Protein AF-A0A8D8E3M3-F1 (afdb_monomer)

Mean predicted aligned error: 9.61 Å

Nearest PDB structures (foldseek):
  7x6i-assembly1_A  TM=7.965E-01  e=4.715E-09  Homo sapiens
  8gvx-assembly1_B  TM=7.980E-01  e=1.381E-08  Homo sapiens
  7x6c-assembly1_C  TM=7.783E-01  e=3.835E-08  Homo sapiens

InterPro domains:
  IPR002153 Transient receptor potential channel, canonical [PTHR10117] (2-160)
  IPR005821 Ion transport domain [PF00520] (6-158)

Foldseek 3Di:
DVVVVVVVVVVVVLCVLCVDPVRVVVVVLVVVLVVVLVVLVVVLLVLLLVLLVVLLVLCQVLLVVLVCVQQVDPVSHGPCPPNVLSVVLSQCSNDSVSVSVQLVVVLVVNDDLVSLPGPPDDPVSSVVSVVSSVVSNVVSVVSVVVSVVSVVVSVVVVVVVVVVVVVVVVD

Secondary structure (DSSP, 8-state):
-HHHHHHHHHHGGGGGGGTSTTTHHHHHHHHHHHHHHHHHHHHHHHHHHHHHHHHHHHHHHHHHHHHHHHT-STT----HHHHHHHHHHGGGGSSHHHHHHHHHHHTTT-S-GGGG--TT--HHHHHHHHHHHHHHHHHHHHHHHHHHHHHHHHHHHHHHHHHHHHHTS--

Structure (mmCIF, N/CA/C/O backbone):
data_AF-A0A8D8E3M3-F1
#
_entry.id   AF-A0A8D8E3M3-F1
#
loop_
_atom_site.group_PDB
_atom_site.id
_atom_site.type_symbol
_atom_site.label_atom_id
_atom_site.label_alt_id
_atom_site.label_comp_id
_atom_site.label_asym_id
_atom_site.label_entity_id
_atom_site.label_seq_id
_atom_site.pdbx_PDB_ins_code
_atom_site.Cartn_x
_atom_site.Cartn_y
_atom_site.Cartn_z
_atom_site.occupancy
_atom_site.B_iso_or_equiv
_atom_site.auth_seq_id
_atom_site.auth_comp_id
_atom_site.auth_asym_id
_atom_site.auth_atom_id
_atom_site.pdbx_PDB_model_num
ATOM 1 N N . ALA A 1 1 ? -11.353 -22.343 1.321 1.00 75.56 1 ALA A N 1
ATOM 2 C CA . ALA A 1 1 ? -12.685 -22.406 1.965 1.00 75.56 1 ALA A CA 1
ATOM 3 C C . ALA A 1 1 ? -12.643 -23.133 3.313 1.00 75.56 1 ALA A C 1
ATOM 5 O O . ALA A 1 1 ? -12.927 -22.501 4.318 1.00 75.56 1 ALA A O 1
ATOM 6 N N . PHE A 1 2 ? -12.216 -24.403 3.367 1.00 91.19 2 PHE A N 1
ATOM 7 C CA . PHE A 1 2 ? -12.142 -25.181 4.618 1.00 91.19 2 PHE A CA 1
ATOM 8 C C . PHE A 1 2 ? -11.280 -24.523 5.717 1.00 91.19 2 PHE A C 1
ATOM 10 O O . PHE A 1 2 ? -11.745 -24.345 6.838 1.00 91.19 2 PHE A O 1
ATOM 17 N N . ALA A 1 3 ? -10.075 -24.050 5.374 1.00 93.56 3 ALA A N 1
ATOM 18 C CA . ALA A 1 3 ? -9.206 -23.329 6.311 1.00 93.56 3 ALA A CA 1
ATOM 19 C C . ALA A 1 3 ? -9.858 -22.057 6.887 1.00 93.56 3 ALA A C 1
ATOM 21 O O . ALA A 1 3 ? -9.786 -21.813 8.087 1.00 93.56 3 ALA A O 1
ATOM 22 N N . ALA A 1 4 ? -10.561 -21.285 6.051 1.00 90.25 4 ALA A N 1
ATOM 23 C CA . ALA A 1 4 ? -11.300 -20.110 6.507 1.00 90.25 4 ALA A CA 1
ATOM 24 C C . ALA A 1 4 ? -12.436 -20.498 7.469 1.00 90.25 4 ALA A C 1
ATOM 26 O O . ALA A 1 4 ? -12.613 -19.851 8.495 1.00 90.25 4 ALA A O 1
ATOM 27 N N . GLY A 1 5 ? -13.157 -21.591 7.190 1.00 90.81 5 GLY A N 1
ATOM 28 C CA . GLY A 1 5 ? -14.196 -22.123 8.077 1.00 90.81 5 GLY A CA 1
ATOM 29 C C . GLY A 1 5 ? -13.668 -22.516 9.460 1.00 90.81 5 GLY A C 1
ATOM 30 O O . GLY A 1 5 ? -14.310 -22.210 10.462 1.00 90.81 5 GLY A O 1
ATOM 31 N N . MET A 1 6 ? -12.472 -23.109 9.534 1.00 91.00 6 MET A N 1
ATOM 32 C CA . MET A 1 6 ? -11.819 -23.408 10.815 1.00 91.00 6 MET A CA 1
ATOM 33 C C . MET A 1 6 ? -11.482 -22.132 11.595 1.00 91.00 6 MET A C 1
ATOM 35 O O . MET A 1 6 ? -11.789 -22.047 12.781 1.00 91.00 6 MET A O 1
ATOM 39 N N . ILE A 1 7 ? -10.934 -21.110 10.929 1.00 91.75 7 ILE A N 1
ATOM 40 C CA . ILE A 1 7 ? -10.636 -19.811 11.555 1.00 91.75 7 ILE A CA 1
ATOM 41 C C . ILE A 1 7 ? -11.916 -19.172 12.110 1.00 91.75 7 ILE A C 1
ATOM 43 O O . ILE A 1 7 ? -11.954 -18.777 13.275 1.00 91.75 7 ILE A O 1
ATOM 47 N N . PHE A 1 8 ? -12.992 -19.128 11.319 1.00 86.62 8 PHE A N 1
ATOM 48 C CA . PHE A 1 8 ? -14.281 -18.597 11.775 1.00 86.62 8 PHE A CA 1
ATOM 49 C C . PHE A 1 8 ? -14.890 -19.415 12.920 1.00 86.62 8 PHE A C 1
ATOM 51 O O . PHE A 1 8 ? -15.518 -18.845 13.814 1.00 86.62 8 PHE A O 1
ATOM 58 N N . SER A 1 9 ? -14.677 -20.733 12.938 1.00 88.75 9 SER A N 1
ATOM 59 C CA . SER A 1 9 ? -15.112 -21.593 14.039 1.00 88.75 9 SER A CA 1
ATOM 60 C C . SER A 1 9 ? -14.380 -21.270 15.346 1.00 88.75 9 SER A C 1
ATOM 62 O O . SER A 1 9 ? -15.022 -21.197 16.391 1.00 88.75 9 SER A O 1
ATOM 64 N N . PHE A 1 10 ? -13.068 -21.015 15.309 1.00 86.94 10 PHE A N 1
ATOM 65 C CA . PHE A 1 10 ? -12.312 -20.599 16.498 1.00 86.94 10 PHE A CA 1
ATOM 66 C C . PHE A 1 10 ? -12.637 -19.163 16.933 1.00 86.94 10 PHE A C 1
ATOM 68 O O . PHE A 1 10 ? -12.729 -18.905 18.131 1.00 86.94 10 PHE A O 1
ATOM 75 N N . LEU A 1 11 ? -12.906 -18.240 16.000 1.00 83.38 11 LEU A N 1
ATOM 76 C CA . LEU A 1 11 ? -13.358 -16.879 16.331 1.00 83.38 11 LEU A CA 1
ATOM 77 C C . LEU A 1 11 ? -14.680 -16.878 17.113 1.00 83.38 11 LEU A C 1
ATOM 79 O O . LEU A 1 11 ? -14.875 -16.023 17.975 1.00 83.38 11 LEU A O 1
ATOM 83 N N . LYS A 1 12 ? -15.561 -17.868 16.898 1.00 80.75 12 LYS A N 1
ATOM 84 C CA . LYS A 1 12 ? -16.784 -18.013 17.703 1.00 80.75 12 LYS A CA 1
ATOM 85 C C . LYS A 1 12 ? -16.517 -18.283 19.186 1.00 80.75 12 LYS A C 1
ATOM 87 O O . LYS A 1 12 ? -17.363 -17.932 20.006 1.00 80.75 12 LYS A O 1
ATOM 92 N N . LEU A 1 13 ? -15.360 -18.838 19.554 1.00 78.94 13 LEU A N 1
ATOM 93 C CA . LEU A 1 13 ? -14.992 -19.040 20.962 1.00 78.94 13 LEU A CA 1
ATOM 94 C C . LEU A 1 13 ? -14.789 -17.713 21.702 1.00 78.94 13 LEU A C 1
ATOM 96 O O . LEU A 1 13 ? -15.020 -17.655 22.905 1.00 78.94 13 LEU A O 1
ATOM 100 N N . VAL A 1 14 ? -14.464 -16.620 21.002 1.00 75.31 14 VAL A N 1
ATOM 101 C CA . VAL A 1 14 ? -14.396 -15.274 21.601 1.00 75.31 14 VAL A CA 1
ATOM 102 C C . VAL A 1 14 ? -15.761 -14.851 22.169 1.00 75.31 14 VAL A C 1
ATOM 104 O O . VAL A 1 14 ? -15.823 -14.099 23.140 1.00 75.31 14 VAL A O 1
ATOM 107 N N . HIS A 1 15 ? -16.868 -15.382 21.634 1.00 67.94 15 HIS A N 1
ATOM 108 C CA . HIS A 1 15 ? -18.206 -15.135 22.175 1.00 67.94 15 HIS A CA 1
ATOM 109 C C . HIS A 1 15 ? -18.508 -15.901 23.470 1.00 67.94 15 HIS A C 1
ATOM 111 O O . HIS A 1 15 ? -19.413 -15.496 24.193 1.00 67.94 15 HIS A O 1
ATOM 117 N N . ILE A 1 16 ? -17.744 -16.943 23.823 1.00 72.00 16 ILE A N 1
ATOM 118 C CA . ILE A 1 16 ? -17.909 -17.661 25.100 1.00 72.00 16 ILE A CA 1
ATOM 119 C C . ILE A 1 16 ? -17.486 -16.785 26.287 1.00 72.00 16 ILE A C 1
ATOM 121 O O . ILE A 1 16 ? -18.085 -16.881 27.356 1.00 72.00 16 ILE A O 1
ATOM 125 N N . PHE A 1 17 ? -16.546 -15.852 26.095 1.00 63.56 17 PHE A N 1
ATOM 126 C CA . PHE A 1 17 ? -16.185 -14.869 27.123 1.00 63.56 17 PHE A CA 1
ATOM 127 C C . PHE A 1 17 ? -17.353 -13.942 27.515 1.00 63.56 17 PHE A C 1
ATOM 129 O O . PHE A 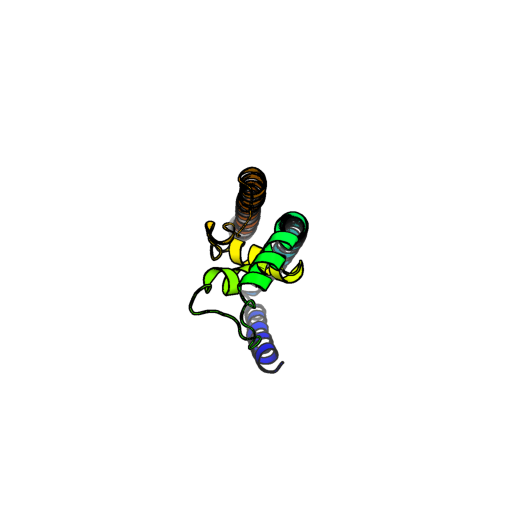1 17 ? -17.319 -13.362 28.592 1.00 63.56 17 PHE A O 1
ATOM 136 N N . SER A 1 18 ? -18.417 -13.860 26.704 1.00 61.22 18 SER A N 1
ATOM 137 C CA . SER A 1 18 ? -19.669 -13.158 27.041 1.00 61.22 18 SER A CA 1
ATOM 138 C C . SER A 1 18 ? -20.422 -13.772 28.221 1.00 61.22 18 SER A C 1
ATOM 140 O O . SER A 1 18 ? -21.126 -13.082 28.951 1.00 61.22 18 SER A O 1
ATOM 142 N N . ILE A 1 19 ? -20.304 -15.094 28.374 1.00 65.25 19 ILE A N 1
ATOM 143 C CA . ILE A 1 19 ? -21.181 -15.907 29.225 1.00 65.25 19 ILE A CA 1
ATOM 144 C C . ILE A 1 19 ? -20.744 -15.825 30.695 1.00 65.25 19 ILE A C 1
ATOM 146 O O . ILE A 1 19 ? -21.542 -16.063 31.598 1.00 65.25 19 ILE A 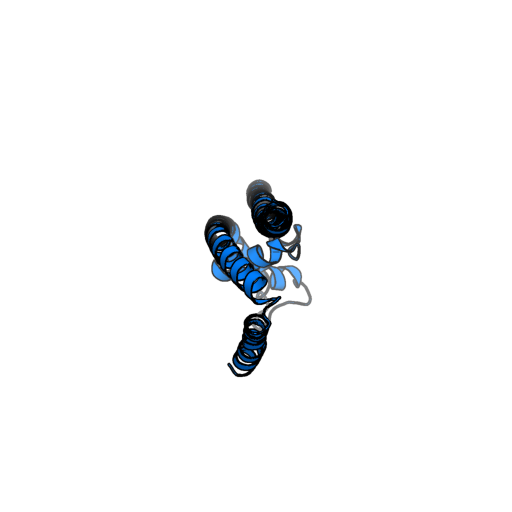O 1
ATOM 150 N N . ASN A 1 20 ? -19.484 -15.461 30.956 1.00 68.88 20 ASN A N 1
ATOM 151 C CA . ASN A 1 20 ? -19.002 -15.254 32.314 1.00 68.88 20 ASN A CA 1
ATOM 152 C C . ASN A 1 20 ? -19.456 -13.865 32.825 1.00 68.88 20 ASN A C 1
ATOM 154 O O . ASN A 1 20 ? -19.095 -12.859 32.204 1.00 68.88 20 ASN A O 1
ATOM 158 N N . PRO A 1 21 ? -20.176 -13.781 33.965 1.00 65.50 21 PRO A N 1
ATOM 159 C CA . PRO A 1 21 ? -20.662 -12.522 34.543 1.00 65.50 21 PRO A CA 1
ATOM 160 C C . PRO A 1 21 ? -19.578 -11.453 34.750 1.00 65.50 21 PRO A C 1
ATOM 162 O O . PRO A 1 21 ? -19.873 -10.263 34.690 1.00 65.50 21 PRO A O 1
ATOM 165 N N . HIS A 1 22 ? -18.319 -11.860 34.946 1.00 67.38 22 HIS A N 1
ATOM 166 C CA . HIS A 1 22 ? -17.184 -10.945 35.102 1.00 67.38 22 HIS A CA 1
ATOM 167 C C . HIS A 1 22 ? -16.567 -10.474 33.773 1.00 67.38 22 HIS A C 1
ATOM 169 O O . HIS A 1 22 ? -15.900 -9.443 33.744 1.00 67.38 22 HIS A O 1
ATOM 175 N N . LEU A 1 23 ? -16.771 -11.203 32.670 1.00 62.94 23 LEU A N 1
ATOM 176 C CA . LEU A 1 23 ? -16.146 -10.932 31.365 1.00 62.94 23 LEU A CA 1
ATOM 177 C C . LEU A 1 23 ? -17.130 -10.356 30.329 1.00 62.94 23 LEU A C 1
AT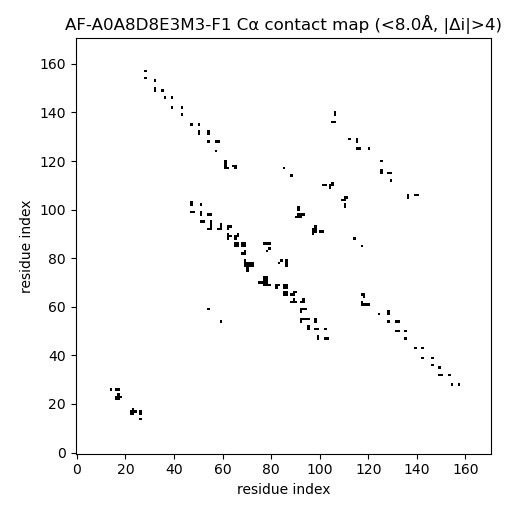OM 179 O O . LEU A 1 23 ? -16.698 -9.773 29.333 1.00 62.94 23 LEU A O 1
ATOM 183 N N . GLY A 1 24 ? -18.441 -10.433 30.585 1.00 71.00 24 GLY A N 1
ATOM 184 C CA . GLY A 1 24 ? -19.484 -9.816 29.756 1.00 71.00 24 GLY A CA 1
ATOM 185 C C . GLY A 1 24 ? -19.274 -8.312 29.495 1.00 71.00 24 GLY A C 1
ATOM 186 O O . GLY A 1 24 ? -19.274 -7.900 28.331 1.00 71.00 24 GLY A O 1
ATOM 187 N N . PRO A 1 25 ? -19.001 -7.479 30.521 1.00 71.56 25 PRO A N 1
ATOM 188 C CA . PRO A 1 25 ? -18.715 -6.052 30.328 1.00 71.56 25 PRO A CA 1
ATOM 189 C C . PRO A 1 25 ? -17.473 -5.787 29.457 1.00 71.56 25 PRO A C 1
ATOM 191 O O . PRO A 1 25 ? -17.444 -4.829 28.681 1.00 71.56 25 PRO A O 1
ATOM 194 N N . LEU A 1 26 ? -16.466 -6.664 29.535 1.00 67.38 26 LEU A N 1
ATOM 195 C CA . LEU A 1 26 ? -15.224 -6.563 28.766 1.00 67.38 26 LEU A CA 1
ATOM 196 C C . LEU A 1 26 ? -15.467 -6.808 27.267 1.00 67.38 26 LEU A C 1
ATOM 198 O O . LEU A 1 26 ? -14.918 -6.108 26.417 1.00 67.38 26 LEU A O 1
ATOM 202 N N . GLN A 1 27 ? -16.347 -7.754 26.929 1.00 74.19 27 GLN A N 1
ATOM 203 C CA . GLN A 1 27 ? -16.708 -8.041 25.540 1.00 74.19 27 GLN A CA 1
ATOM 204 C C . GLN A 1 27 ? -17.491 -6.891 24.883 1.00 74.19 27 GLN A C 1
ATOM 206 O O . GLN A 1 27 ? -17.262 -6.574 23.715 1.00 74.19 27 GLN A O 1
ATOM 211 N N . VAL A 1 28 ? -18.395 -6.238 25.624 1.00 74.69 28 VAL A N 1
ATOM 212 C CA . VAL A 1 28 ? -19.168 -5.089 25.115 1.00 74.69 28 VAL A CA 1
ATOM 213 C C . VAL A 1 28 ? -18.248 -3.912 24.781 1.00 74.69 28 VAL A C 1
ATOM 215 O O . VAL A 1 28 ? -18.445 -3.243 23.764 1.00 74.69 28 VAL A O 1
ATOM 218 N N . SER A 1 29 ? -17.215 -3.685 25.593 1.00 72.94 29 SER A N 1
ATOM 219 C CA . SER A 1 29 ? -16.161 -2.714 25.296 1.00 72.94 29 SER A CA 1
ATOM 220 C C . SER A 1 29 ? -15.389 -3.059 24.014 1.00 72.94 29 SER A C 1
ATOM 222 O O . SER A 1 29 ? -15.266 -2.212 23.126 1.00 72.94 29 SER A O 1
ATOM 224 N N . LEU A 1 30 ? -14.923 -4.309 23.890 1.00 74.56 30 LEU A N 1
ATOM 225 C CA . LEU A 1 30 ? -14.177 -4.773 22.717 1.00 74.56 30 LEU A CA 1
ATOM 226 C C . LEU A 1 30 ? -14.978 -4.567 21.424 1.00 74.56 30 LEU A C 1
ATOM 228 O O . LEU A 1 30 ? -14.431 -4.112 20.422 1.00 74.56 30 LEU A O 1
ATOM 232 N N . GLY A 1 31 ? -16.290 -4.822 21.454 1.00 77.19 31 GLY A N 1
ATOM 233 C CA . GLY A 1 31 ? -17.176 -4.566 20.316 1.00 77.19 31 GLY A CA 1
ATOM 234 C C . GLY A 1 31 ? -17.221 -3.091 19.896 1.00 77.19 31 GLY A C 1
ATOM 235 O O . GLY A 1 31 ? -17.194 -2.792 18.703 1.00 77.19 31 GLY A O 1
ATOM 236 N N . ARG A 1 32 ? -17.231 -2.158 20.858 1.00 76.88 32 ARG A N 1
ATOM 237 C CA . ARG A 1 32 ? -17.198 -0.712 20.573 1.00 76.88 32 ARG A CA 1
ATOM 238 C C . ARG A 1 32 ? -15.844 -0.278 20.008 1.00 76.88 32 ARG A C 1
ATOM 240 O O . ARG A 1 32 ? -15.820 0.449 19.021 1.00 76.88 32 ARG A O 1
ATOM 247 N N . MET A 1 33 ? -14.738 -0.798 20.546 1.00 81.31 33 MET A N 1
ATOM 248 C CA . MET A 1 33 ? -13.389 -0.541 20.020 1.00 81.31 33 MET A CA 1
ATOM 249 C C . MET A 1 33 ? -13.227 -1.013 18.570 1.00 81.31 33 MET A C 1
ATOM 251 O O . MET A 1 33 ? -12.651 -0.296 17.756 1.00 81.31 33 MET A O 1
ATOM 255 N N . ILE A 1 34 ? -13.765 -2.189 18.222 1.00 82.56 34 ILE A N 1
ATOM 256 C CA . ILE A 1 34 ? -13.711 -2.723 16.850 1.00 82.56 34 ILE A CA 1
ATOM 257 C C . ILE A 1 34 ? -14.392 -1.775 15.855 1.00 82.56 34 ILE A C 1
ATOM 259 O O . ILE A 1 34 ? -13.876 -1.571 14.757 1.00 82.56 34 ILE A O 1
ATOM 263 N N . ILE A 1 35 ? -15.518 -1.160 16.228 1.00 82.44 35 ILE A N 1
ATOM 264 C CA . ILE A 1 35 ? -16.213 -0.198 15.359 1.00 82.44 35 ILE A CA 1
ATOM 265 C C . ILE A 1 35 ? -15.324 1.016 15.076 1.00 82.44 35 ILE A C 1
ATOM 267 O O . ILE A 1 35 ? -15.267 1.482 13.938 1.00 82.44 35 ILE A O 1
ATOM 271 N N . ASP A 1 36 ? -14.608 1.517 16.080 1.00 82.81 36 ASP A N 1
ATOM 272 C CA . ASP A 1 36 ? -13.688 2.636 15.888 1.00 82.81 36 ASP A CA 1
ATOM 273 C C . ASP A 1 36 ? -12.483 2.235 15.025 1.00 82.81 36 ASP A C 1
ATOM 275 O O . ASP A 1 36 ? -12.136 2.959 14.092 1.00 82.81 36 ASP A O 1
ATOM 279 N N . ILE A 1 37 ? -11.925 1.037 15.229 1.00 86.00 37 ILE A N 1
ATOM 280 C CA . ILE A 1 37 ? -10.864 0.467 14.380 1.00 86.00 37 ILE A CA 1
ATOM 281 C C . ILE A 1 37 ? -11.295 0.394 12.911 1.00 86.00 37 ILE A C 1
ATOM 283 O O . ILE A 1 37 ? -10.533 0.792 12.030 1.00 86.00 37 ILE A O 1
ATOM 287 N N . ILE A 1 38 ? -12.515 -0.071 12.628 1.00 86.50 38 ILE A N 1
ATOM 288 C CA . ILE A 1 38 ? -13.029 -0.176 11.254 1.00 86.50 38 ILE A CA 1
ATOM 289 C C . ILE A 1 38 ? -13.095 1.205 10.581 1.00 86.50 38 ILE A C 1
ATOM 291 O O . ILE A 1 38 ? -12.742 1.327 9.406 1.00 86.50 38 ILE A O 1
ATOM 295 N N . LYS A 1 39 ? -13.484 2.262 11.311 1.00 84.56 39 LYS A N 1
ATOM 296 C CA . LYS A 1 39 ? -13.493 3.636 10.773 1.00 84.56 39 LYS A CA 1
ATOM 297 C C . LYS A 1 39 ? -12.087 4.090 10.372 1.00 84.56 39 LYS A C 1
ATOM 299 O O . LYS A 1 39 ? -11.910 4.625 9.278 1.00 84.56 39 LYS A O 1
ATOM 304 N N . PHE A 1 40 ? -11.081 3.845 11.214 1.00 85.75 40 PHE A N 1
ATOM 305 C CA . PHE A 1 40 ? -9.685 4.167 10.891 1.00 85.75 40 PHE A CA 1
ATOM 306 C C . PHE A 1 40 ? -9.144 3.314 9.739 1.00 85.75 40 PHE A C 1
ATOM 308 O O . PHE A 1 40 ? -8.439 3.830 8.872 1.00 85.75 40 PHE A O 1
ATOM 315 N N . PHE A 1 41 ? -9.523 2.036 9.677 1.00 88.00 41 PHE A N 1
ATOM 316 C CA . PHE A 1 41 ? -9.141 1.132 8.594 1.00 88.00 41 PHE A CA 1
ATOM 317 C C . PHE A 1 41 ? -9.674 1.593 7.229 1.00 88.00 41 PHE A C 1
ATOM 319 O O . PHE A 1 41 ? -8.991 1.461 6.210 1.00 88.00 41 PHE A O 1
ATOM 326 N N . PHE A 1 42 ? -10.868 2.191 7.193 1.00 89.75 42 PHE A N 1
ATOM 327 C CA . PHE A 1 42 ? -11.410 2.777 5.969 1.00 89.75 42 PHE A CA 1
ATOM 328 C C . PHE A 1 42 ? -10.549 3.946 5.466 1.00 89.75 42 PHE A C 1
ATOM 330 O O . PHE A 1 42 ? -10.172 3.977 4.295 1.00 89.75 42 PHE A O 1
ATOM 337 N N . ILE A 1 43 ? -10.160 4.860 6.362 1.00 90.38 43 ILE A N 1
ATOM 338 C CA . ILE A 1 43 ? -9.260 5.978 6.035 1.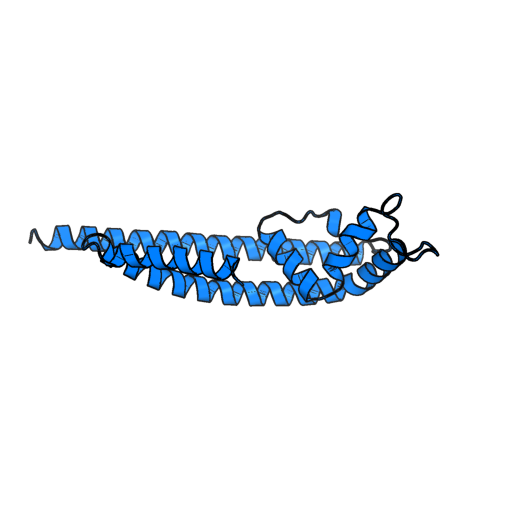00 90.38 43 ILE A CA 1
ATOM 339 C C . ILE A 1 43 ? -7.896 5.451 5.566 1.00 90.38 43 ILE A C 1
ATOM 341 O O . ILE A 1 43 ? -7.380 5.909 4.547 1.00 90.38 43 ILE A O 1
ATOM 345 N N . TYR A 1 44 ? -7.342 4.451 6.257 1.00 91.31 44 TYR A N 1
ATOM 346 C CA . TYR A 1 44 ? -6.100 3.786 5.856 1.00 91.31 44 TYR A CA 1
ATOM 347 C C . TYR A 1 44 ? -6.180 3.226 4.430 1.00 91.31 44 TYR A C 1
ATOM 349 O O . TYR A 1 44 ? -5.292 3.472 3.618 1.00 91.31 44 TYR A O 1
ATOM 357 N N . THR A 1 45 ? -7.268 2.525 4.099 1.00 91.69 45 THR A N 1
ATOM 358 C CA . THR A 1 45 ? -7.460 1.928 2.769 1.00 91.69 45 THR A CA 1
ATOM 359 C C . THR A 1 45 ? -7.557 2.997 1.678 1.00 91.69 45 THR A C 1
ATOM 361 O O . THR A 1 45 ? -6.981 2.824 0.605 1.00 91.69 45 THR A O 1
ATOM 364 N N . LEU A 1 46 ? -8.224 4.126 1.948 1.00 92.50 46 LEU A N 1
ATOM 365 C CA . LEU A 1 46 ? -8.286 5.256 1.014 1.00 92.50 46 LEU A CA 1
ATOM 366 C C . LEU A 1 46 ? -6.901 5.854 0.745 1.00 92.50 46 LEU A C 1
ATOM 368 O O . LEU A 1 46 ? -6.548 6.085 -0.412 1.00 92.50 46 LEU A O 1
ATOM 372 N N . VAL A 1 47 ? -6.105 6.066 1.797 1.00 92.94 47 VAL A N 1
ATOM 373 C CA . VAL A 1 47 ? -4.725 6.556 1.671 1.00 92.94 47 VAL A CA 1
ATOM 374 C C . VAL A 1 47 ? -3.882 5.559 0.876 1.00 92.94 47 VAL A C 1
ATOM 376 O O . VAL A 1 47 ? -3.239 5.940 -0.101 1.00 92.94 47 VAL A O 1
ATOM 379 N N . LEU A 1 48 ? -3.929 4.275 1.235 1.00 93.56 48 LEU A N 1
ATOM 380 C CA . LEU A 1 48 ? -3.192 3.213 0.550 1.00 93.56 48 LEU A CA 1
ATOM 381 C C . LEU A 1 48 ? -3.538 3.151 -0.940 1.00 93.56 48 LEU A C 1
ATOM 383 O O . LEU A 1 48 ? -2.643 3.026 -1.773 1.00 93.56 48 LEU A O 1
ATOM 387 N N . PHE A 1 49 ? -4.817 3.272 -1.293 1.00 93.50 49 PHE A N 1
ATOM 388 C CA . PHE A 1 49 ? -5.245 3.266 -2.687 1.00 93.50 49 PHE A CA 1
ATOM 389 C C . PHE A 1 49 ? -4.791 4.523 -3.438 1.00 93.50 49 PHE A C 1
ATOM 391 O O . PHE A 1 49 ? -4.295 4.412 -4.556 1.00 93.50 49 PHE A O 1
ATOM 398 N N . ALA A 1 50 ? -4.878 5.709 -2.827 1.00 94.88 50 ALA A N 1
ATOM 399 C CA . ALA A 1 50 ? -4.422 6.958 -3.440 1.00 94.88 50 ALA A CA 1
ATOM 400 C C . ALA A 1 50 ? -2.914 6.935 -3.754 1.00 94.88 50 ALA A C 1
ATOM 402 O O . ALA A 1 50 ? -2.507 7.227 -4.882 1.00 94.88 50 ALA A O 1
ATOM 403 N N . PHE A 1 51 ? -2.087 6.521 -2.788 1.00 93.81 51 PHE A N 1
ATOM 404 C CA . PHE A 1 51 ? -0.645 6.355 -2.994 1.00 93.81 51 PHE A CA 1
ATOM 405 C C . PHE A 1 51 ? -0.326 5.190 -3.939 1.00 93.81 51 PHE A C 1
ATOM 407 O O . PHE A 1 51 ? 0.583 5.310 -4.760 1.00 93.81 51 PHE A O 1
ATOM 414 N N . GLY A 1 52 ? -1.102 4.103 -3.889 1.00 94.38 52 GLY A N 1
ATOM 415 C CA . GLY A 1 52 ? -1.004 2.978 -4.819 1.00 94.38 52 GLY A CA 1
ATOM 416 C C . GLY A 1 52 ? -1.228 3.399 -6.268 1.00 94.38 52 GLY A C 1
ATOM 417 O O . GLY A 1 52 ? -0.407 3.082 -7.124 1.00 94.38 52 GLY A O 1
ATOM 418 N N . CYS A 1 53 ? -2.273 4.183 -6.539 1.00 94.44 53 CYS A N 1
ATOM 419 C CA . CYS A 1 53 ? -2.531 4.767 -7.855 1.00 94.44 53 CYS A CA 1
ATOM 420 C C . CYS A 1 53 ? -1.387 5.677 -8.307 1.00 94.44 53 CYS A C 1
ATOM 422 O O . CYS A 1 53 ? -0.914 5.542 -9.434 1.00 94.44 53 CYS A O 1
ATOM 424 N N . GLY A 1 54 ? -0.916 6.574 -7.436 1.00 94.38 54 GLY A N 1
ATOM 425 C CA . GLY A 1 54 ? 0.167 7.503 -7.758 1.00 94.38 54 GLY A CA 1
ATOM 426 C C . GLY A 1 54 ? 1.492 6.803 -8.086 1.00 94.38 54 GLY A C 1
ATOM 427 O O . GLY A 1 54 ? 2.125 7.118 -9.093 1.00 94.38 54 GLY A O 1
ATOM 428 N N . LEU A 1 55 ? 1.888 5.816 -7.277 1.00 91.94 55 LEU A N 1
ATOM 429 C CA . LEU A 1 55 ? 3.104 5.030 -7.506 1.00 91.94 55 LEU A CA 1
ATOM 430 C C . LEU A 1 55 ? 2.974 4.109 -8.719 1.00 91.94 55 LEU A C 1
ATOM 432 O O . LEU A 1 55 ? 3.910 4.035 -9.513 1.00 91.94 55 LEU A O 1
ATOM 436 N N . ASN A 1 56 ? 1.820 3.460 -8.906 1.00 92.38 56 ASN A N 1
ATOM 437 C CA . ASN A 1 56 ? 1.563 2.649 -10.092 1.00 92.38 56 ASN A CA 1
ATOM 438 C C . ASN A 1 56 ? 1.655 3.516 -11.355 1.00 92.38 56 ASN A C 1
ATOM 440 O O . ASN A 1 56 ? 2.370 3.161 -12.278 1.00 92.38 56 ASN A O 1
ATOM 444 N N . GLN A 1 57 ? 1.037 4.699 -11.383 1.00 92.38 57 GLN A N 1
ATOM 445 C CA . GLN A 1 57 ? 1.120 5.600 -12.537 1.00 92.38 57 GLN A CA 1
ATOM 446 C C . GLN A 1 57 ? 2.562 6.035 -12.854 1.00 92.38 57 GLN A C 1
ATOM 448 O O . GLN A 1 57 ? 2.926 6.160 -14.023 1.00 92.38 57 GLN A O 1
ATOM 453 N N . LEU A 1 58 ? 3.388 6.259 -11.829 1.00 91.69 58 LEU A N 1
ATOM 454 C CA . LEU A 1 58 ? 4.776 6.695 -11.993 1.00 91.69 58 LEU A CA 1
ATOM 455 C C . LEU A 1 58 ? 5.711 5.558 -12.442 1.00 91.69 58 LEU A C 1
ATOM 457 O O . LEU A 1 58 ? 6.614 5.785 -13.249 1.00 91.69 58 LEU A O 1
ATOM 461 N N . LEU A 1 59 ? 5.522 4.350 -11.901 1.00 89.62 59 LEU A N 1
ATOM 462 C CA . LEU A 1 59 ? 6.459 3.229 -12.038 1.00 89.62 59 LEU A CA 1
ATOM 463 C C . LEU A 1 59 ? 6.009 2.149 -13.025 1.00 89.62 59 LEU A C 1
ATOM 465 O O . LEU A 1 59 ? 6.853 1.372 -13.465 1.00 89.62 59 LEU A O 1
ATOM 469 N N . TRP A 1 60 ? 4.735 2.114 -13.426 1.00 90.56 60 TRP A N 1
ATOM 470 C CA . TRP A 1 60 ? 4.183 1.083 -14.314 1.00 90.56 60 TRP A CA 1
ATOM 471 C C . TRP A 1 60 ? 4.980 0.932 -15.613 1.00 90.56 60 TRP A C 1
ATOM 473 O O . TRP A 1 60 ? 5.328 -0.181 -16.004 1.00 90.56 60 TRP A O 1
ATOM 483 N N . TYR A 1 61 ? 5.359 2.048 -16.242 1.00 89.81 61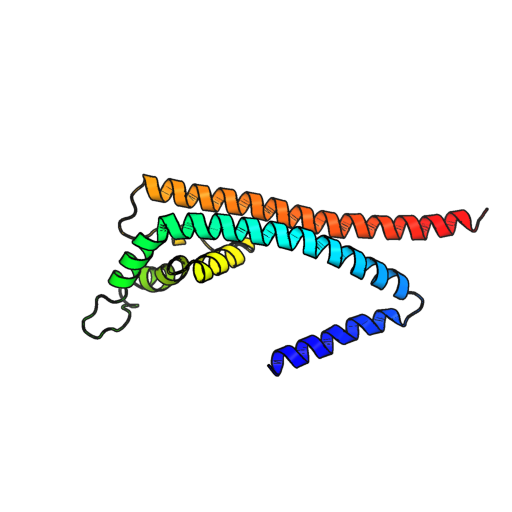 TYR A N 1
ATOM 484 C CA . TYR A 1 61 ? 6.183 2.023 -17.453 1.00 89.81 61 TYR A CA 1
ATOM 485 C C . TYR A 1 61 ? 7.536 1.331 -17.219 1.00 89.81 61 TYR A C 1
ATOM 487 O O . TYR A 1 61 ? 7.926 0.444 -17.975 1.00 89.81 61 TYR A O 1
ATOM 495 N N . TYR A 1 62 ? 8.233 1.682 -16.137 1.00 87.88 62 TYR A N 1
ATOM 496 C CA . TYR A 1 62 ? 9.524 1.080 -15.795 1.00 87.88 62 TYR A CA 1
ATOM 497 C C . TYR A 1 62 ? 9.383 -0.394 -15.397 1.00 87.88 62 TYR A C 1
ATOM 499 O O . TYR A 1 62 ? 10.245 -1.201 -15.729 1.00 87.88 62 TYR A O 1
ATOM 507 N N . ALA A 1 63 ? 8.277 -0.772 -14.755 1.00 87.75 63 ALA A N 1
ATOM 508 C CA . ALA A 1 63 ? 7.976 -2.160 -14.419 1.00 87.75 63 ALA A CA 1
ATOM 509 C C . ALA A 1 63 ? 7.819 -3.036 -15.673 1.00 87.75 63 ALA A C 1
ATOM 511 O O . ALA A 1 63 ? 8.283 -4.174 -15.699 1.00 87.75 63 ALA A O 1
ATOM 512 N N . VAL A 1 64 ? 7.224 -2.500 -16.745 1.00 88.75 64 VAL A N 1
ATOM 513 C CA . VAL A 1 64 ? 7.146 -3.192 -18.041 1.00 88.75 64 VAL A CA 1
ATOM 514 C C . VAL A 1 64 ? 8.535 -3.364 -18.663 1.00 88.75 64 VAL A C 1
ATOM 516 O O . VAL A 1 64 ? 8.828 -4.431 -19.203 1.00 88.75 64 VAL A O 1
ATOM 519 N N . LEU A 1 65 ? 9.419 -2.367 -18.549 1.00 87.50 65 LEU A N 1
ATOM 520 C CA . LEU A 1 65 ? 10.807 -2.510 -19.000 1.00 87.50 65 LEU A CA 1
ATOM 521 C C . LEU A 1 65 ? 11.549 -3.599 -18.214 1.00 87.50 65 LEU A C 1
ATOM 523 O O . LEU A 1 65 ? 12.204 -4.440 -18.826 1.00 87.50 65 LEU A O 1
ATOM 527 N N . GLU A 1 66 ? 11.414 -3.626 -16.888 1.00 86.75 66 GLU A N 1
ATOM 528 C CA . GLU A 1 66 ? 11.995 -4.673 -16.034 1.00 86.75 66 GLU A CA 1
ATOM 529 C C . GLU A 1 66 ? 11.460 -6.065 -16.384 1.00 86.75 66 GLU A C 1
ATOM 531 O O . GLU A 1 66 ? 12.220 -7.031 -16.441 1.00 86.75 66 GLU A O 1
ATOM 536 N N . LYS A 1 67 ? 10.163 -6.173 -16.695 1.00 87.25 67 LYS A N 1
ATOM 537 C CA . LYS A 1 67 ? 9.565 -7.420 -17.177 1.00 87.25 67 LYS A CA 1
ATOM 538 C C . LYS A 1 67 ? 10.217 -7.872 -18.483 1.00 87.25 67 LYS A C 1
ATOM 540 O O . LYS A 1 67 ? 10.590 -9.034 -18.599 1.00 87.25 67 LYS A O 1
ATOM 545 N N . ASN A 1 68 ? 10.394 -6.973 -19.448 1.00 87.25 68 ASN A N 1
ATOM 546 C CA . ASN A 1 68 ? 11.036 -7.316 -20.720 1.00 87.25 68 ASN A CA 1
ATOM 547 C C . ASN A 1 68 ? 12.504 -7.723 -20.529 1.00 87.25 68 ASN A C 1
ATOM 549 O O . ASN A 1 68 ? 12.986 -8.596 -21.241 1.00 87.25 68 ASN A O 1
ATOM 553 N N . LYS A 1 69 ? 13.195 -7.142 -19.539 1.00 85.06 69 LYS A N 1
ATOM 554 C CA . LYS A 1 69 ? 14.545 -7.572 -19.149 1.00 85.06 69 LYS A CA 1
ATOM 555 C C . LYS A 1 69 ? 14.563 -8.948 -18.501 1.00 85.06 69 LYS A C 1
ATOM 557 O O . LYS A 1 69 ? 15.474 -9.707 -18.773 1.00 85.06 69 LYS A O 1
ATOM 562 N N . CYS A 1 70 ? 13.566 -9.286 -17.689 1.00 87.00 70 CYS A N 1
ATOM 563 C CA . CYS A 1 70 ? 13.440 -10.621 -17.106 1.00 87.00 70 CYS A CA 1
ATOM 564 C C . CYS A 1 70 ? 13.149 -11.697 -18.173 1.00 87.00 70 CYS A C 1
ATOM 566 O O . CYS A 1 70 ? 13.700 -12.791 -18.114 1.00 87.00 70 C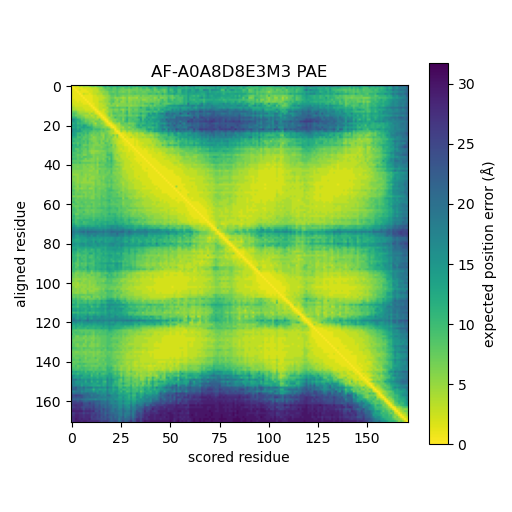YS A O 1
ATOM 568 N N . TYR A 1 71 ? 12.312 -11.383 -19.168 1.00 85.75 71 TYR A N 1
ATOM 569 C CA . TYR A 1 71 ? 11.888 -12.302 -20.236 1.00 85.75 71 TYR A CA 1
ATOM 570 C C . TYR A 1 71 ? 12.615 -12.046 -21.568 1.00 85.75 71 TYR A C 1
ATOM 572 O O . TYR A 1 71 ? 12.006 -12.101 -22.636 1.00 85.75 71 TYR A O 1
ATOM 580 N N . HIS A 1 72 ? 13.911 -11.730 -21.523 1.00 83.19 72 HIS A N 1
ATOM 581 C CA . HIS A 1 72 ? 14.689 -11.437 -22.737 1.00 83.19 72 HIS A CA 1
ATOM 582 C C . HIS A 1 72 ? 15.081 -12.696 -23.527 1.00 83.19 72 HIS A C 1
ATOM 584 O O . HIS A 1 72 ? 15.372 -12.619 -24.721 1.00 83.19 72 HIS A O 1
ATOM 590 N N . LEU A 1 73 ? 15.072 -13.858 -22.869 1.00 84.31 73 LEU A N 1
ATOM 591 C CA . LEU A 1 73 ? 15.557 -15.111 -23.430 1.00 84.31 73 LEU A CA 1
ATOM 592 C C . LEU A 1 73 ? 14.585 -15.654 -24.502 1.00 84.31 73 LEU A C 1
ATOM 594 O O . LEU A 1 73 ? 13.376 -15.706 -24.262 1.00 84.31 73 LEU A O 1
ATOM 598 N N . PRO A 1 74 ? 15.074 -16.139 -25.663 1.00 79.06 74 PRO A N 1
ATOM 599 C CA . PRO A 1 74 ? 14.222 -16.632 -26.754 1.00 79.06 74 PRO A CA 1
ATOM 600 C C . PRO A 1 74 ? 13.414 -17.891 -26.397 1.00 79.06 74 PRO A C 1
ATOM 602 O O . PRO A 1 74 ? 12.484 -18.245 -27.116 1.00 79.06 74 PRO A O 1
ATOM 605 N N . SER A 1 75 ? 13.737 -18.558 -25.285 1.00 79.56 75 SER A N 1
ATOM 606 C CA . SER A 1 75 ? 12.960 -19.668 -24.722 1.00 79.56 75 SER A CA 1
ATOM 607 C C . SER A 1 75 ? 11.695 -19.219 -23.974 1.00 79.56 75 SER A C 1
ATOM 609 O O . SER A 1 75 ? 10.888 -20.067 -23.598 1.00 79.56 75 SER A O 1
ATOM 611 N N . GLY A 1 76 ? 11.510 -17.913 -23.733 1.00 78.44 76 GLY A N 1
ATOM 612 C CA . GLY A 1 76 ? 10.374 -17.363 -22.984 1.00 78.44 76 GLY A CA 1
ATOM 613 C C . GLY A 1 76 ? 10.418 -17.634 -21.475 1.00 78.44 76 GLY A C 1
ATOM 614 O O . GLY A 1 76 ? 9.444 -17.358 -20.773 1.00 78.44 76 GLY A O 1
ATOM 615 N N . LEU A 1 77 ? 11.529 -18.177 -20.972 1.00 83.25 77 LEU A N 1
ATOM 616 C CA . LEU A 1 77 ? 11.751 -18.417 -19.549 1.00 83.25 77 LEU A CA 1
ATOM 617 C C . LEU A 1 77 ? 12.280 -17.148 -18.857 1.00 83.25 77 LEU A C 1
ATOM 619 O O . LEU A 1 77 ? 13.001 -16.369 -19.485 1.00 83.25 77 LEU A O 1
ATOM 623 N N . PRO A 1 78 ? 11.940 -16.934 -17.573 1.00 82.62 78 PRO A N 1
ATOM 624 C CA . PRO A 1 78 ? 12.504 -15.842 -16.790 1.00 82.62 78 PRO A CA 1
ATOM 625 C C . PRO A 1 78 ? 13.992 -16.092 -16.509 1.00 82.62 78 PRO A C 1
ATOM 627 O O . PRO A 1 78 ? 14.361 -17.142 -15.980 1.00 82.62 78 PRO A O 1
ATOM 630 N N . ASP A 1 79 ? 14.840 -15.118 -16.830 1.00 84.06 79 ASP A N 1
ATOM 631 C CA . ASP A 1 79 ? 16.279 -15.167 -16.561 1.00 84.06 79 ASP A CA 1
ATOM 632 C C . ASP A 1 79 ? 16.581 -14.784 -15.103 1.00 84.06 79 ASP A C 1
ATOM 634 O O . ASP A 1 79 ? 16.998 -13.666 -14.787 1.00 84.06 79 ASP A O 1
ATOM 638 N N . PHE A 1 80 ? 16.336 -15.733 -14.197 1.00 82.81 80 PHE A N 1
ATOM 639 C CA . PHE A 1 80 ? 16.685 -15.591 -12.784 1.00 82.81 80 PHE A CA 1
ATOM 640 C C . PHE A 1 80 ? 18.193 -15.693 -12.517 1.00 82.81 80 PHE A C 1
ATOM 642 O O . PHE A 1 80 ? 18.628 -15.215 -11.476 1.00 82.81 80 PHE A O 1
ATOM 649 N N . GLU A 1 81 ? 18.991 -16.280 -13.417 1.00 80.69 81 GLU A N 1
ATOM 650 C CA . GLU A 1 81 ? 20.442 -16.420 -13.214 1.00 80.69 81 GLU A CA 1
ATOM 651 C C . GLU A 1 81 ? 21.173 -15.082 -13.357 1.00 80.69 81 GLU A C 1
ATOM 653 O O . GLU A 1 81 ? 22.043 -14.772 -12.545 1.00 80.69 81 GLU A O 1
ATOM 658 N N . ASN A 1 82 ? 20.809 -14.264 -14.352 1.00 80.19 82 ASN A N 1
ATOM 659 C CA . ASN A 1 82 ? 21.482 -12.984 -14.601 1.00 80.19 82 ASN A CA 1
ATOM 660 C C . ASN A 1 82 ? 20.688 -11.771 -14.088 1.00 80.19 82 ASN A C 1
ATOM 662 O O . ASN A 1 82 ? 21.284 -10.751 -13.736 1.00 80.19 82 ASN A O 1
ATOM 666 N N . PHE A 1 83 ? 19.352 -11.858 -14.033 1.00 81.12 83 PHE A N 1
ATOM 667 C CA . PHE A 1 83 ? 18.464 -10.723 -13.744 1.00 81.12 83 PHE A CA 1
ATOM 668 C C . PHE A 1 83 ? 17.411 -11.024 -12.661 1.00 81.12 83 PHE A C 1
ATOM 670 O O . PHE A 1 83 ? 16.266 -10.568 -12.738 1.00 81.12 83 PHE A O 1
ATOM 677 N N . GLU A 1 84 ? 17.815 -11.721 -11.591 1.00 83.06 84 GLU A N 1
ATOM 678 C CA . GLU A 1 84 ? 16.961 -12.077 -10.443 1.00 83.06 84 GLU A CA 1
ATOM 679 C C . GLU A 1 84 ? 16.157 -10.882 -9.892 1.00 83.06 84 GLU A C 1
ATOM 681 O O . GLU A 1 84 ? 14.937 -10.957 -9.717 1.00 83.06 84 GLU A O 1
ATOM 686 N N . LYS A 1 85 ? 16.826 -9.741 -9.667 1.00 80.75 85 LYS A N 1
ATOM 687 C CA . LYS A 1 85 ? 16.202 -8.528 -9.111 1.00 80.75 85 LYS A CA 1
ATOM 688 C C . LYS A 1 85 ? 15.091 -7.995 -10.011 1.00 80.75 85 LYS A C 1
ATOM 690 O O . LYS A 1 85 ? 13.994 -7.718 -9.526 1.00 80.75 85 LYS A O 1
ATOM 695 N N . SER A 1 86 ? 15.348 -7.905 -11.315 1.00 81.75 86 SER A N 1
ATOM 696 C CA . SER A 1 86 ? 14.363 -7.456 -12.299 1.00 81.75 86 SER A CA 1
ATOM 697 C C . SER A 1 86 ? 13.150 -8.372 -12.306 1.00 81.75 86 SER A C 1
ATOM 699 O O . SER A 1 86 ? 12.027 -7.875 -12.234 1.00 81.75 86 SER A O 1
ATOM 701 N N . CYS A 1 87 ? 13.372 -9.694 -12.278 1.00 84.00 87 CYS A N 1
ATOM 702 C CA . CYS A 1 87 ? 12.330 -10.719 -12.217 1.00 84.00 87 CYS A CA 1
ATOM 703 C C . CYS A 1 87 ? 11.493 -10.691 -10.923 1.00 84.00 87 CYS A C 1
ATOM 705 O O . CYS A 1 87 ? 10.306 -11.020 -10.961 1.00 84.00 87 CYS A O 1
ATOM 707 N N . ALA A 1 88 ? 12.065 -10.264 -9.795 1.00 82.88 88 ALA A N 1
ATOM 708 C CA . ALA A 1 88 ? 11.356 -10.152 -8.520 1.00 82.88 88 ALA A CA 1
ATOM 709 C C . ALA A 1 88 ? 10.633 -8.802 -8.326 1.00 82.88 88 ALA A C 1
ATOM 711 O O . ALA A 1 88 ? 9.628 -8.726 -7.612 1.00 82.88 88 ALA A O 1
ATOM 712 N N . ILE A 1 89 ? 11.139 -7.715 -8.919 1.00 83.94 89 ILE A N 1
ATOM 713 C CA . ILE A 1 89 ? 10.626 -6.352 -8.696 1.00 83.94 89 ILE A CA 1
ATOM 714 C C . ILE A 1 89 ? 9.477 -6.012 -9.648 1.00 83.94 89 ILE A C 1
ATOM 716 O O . ILE A 1 89 ? 8.494 -5.421 -9.199 1.00 83.94 89 ILE A O 1
ATOM 720 N N . TRP A 1 90 ? 9.541 -6.413 -10.926 1.00 82.94 90 TRP A N 1
ATOM 721 C CA . TRP A 1 90 ? 8.568 -5.977 -11.944 1.00 82.94 90 TRP A CA 1
ATOM 722 C C . TRP A 1 90 ? 7.110 -6.250 -11.550 1.00 82.94 90 TRP A C 1
ATOM 724 O O . TRP A 1 90 ? 6.224 -5.446 -11.838 1.00 82.94 90 TRP A O 1
ATOM 734 N N . ARG A 1 91 ? 6.851 -7.365 -10.852 1.00 84.44 91 ARG A N 1
ATOM 735 C CA . ARG A 1 91 ? 5.497 -7.781 -10.477 1.00 84.44 91 ARG A CA 1
ATOM 736 C C . ARG A 1 91 ? 4.844 -6.838 -9.466 1.00 84.44 91 ARG A C 1
ATOM 738 O O . ARG A 1 91 ? 3.637 -6.631 -9.541 1.00 84.44 91 ARG A O 1
ATOM 745 N N . ARG A 1 92 ? 5.641 -6.204 -8.598 1.00 82.75 92 ARG A N 1
ATOM 746 C CA . ARG A 1 92 ? 5.170 -5.295 -7.538 1.00 82.75 92 ARG A CA 1
ATOM 747 C C . ARG A 1 92 ? 4.504 -4.032 -8.082 1.00 82.75 92 ARG A C 1
ATOM 749 O O . ARG A 1 92 ? 3.594 -3.522 -7.448 1.00 82.75 92 ARG A O 1
ATOM 756 N N . PHE A 1 93 ? 4.927 -3.560 -9.255 1.00 84.69 93 PHE A N 1
ATOM 757 C CA . PHE A 1 93 ? 4.412 -2.343 -9.900 1.00 84.69 93 PHE A CA 1
ATOM 758 C C . PHE A 1 93 ? 3.717 -2.629 -11.242 1.00 84.69 93 PHE A C 1
ATOM 760 O O . PHE A 1 93 ? 3.491 -1.721 -12.039 1.00 84.69 93 PHE A O 1
ATOM 767 N N . ALA A 1 94 ? 3.403 -3.899 -11.523 1.00 85.12 94 ALA A N 1
ATOM 768 C CA . ALA A 1 94 ? 2.786 -4.300 -12.786 1.00 85.12 94 ALA A CA 1
ATOM 769 C C . ALA A 1 94 ? 1.320 -3.864 -12.880 1.00 85.12 94 ALA A C 1
ATOM 771 O O . ALA A 1 94 ? 0.843 -3.515 -13.958 1.00 85.12 94 ALA A O 1
ATOM 772 N N . ASN A 1 95 ? 0.611 -3.913 -11.752 1.00 88.56 95 ASN A N 1
ATOM 773 C CA . ASN A 1 95 ? -0.797 -3.568 -11.642 1.00 88.56 95 ASN A CA 1
ATOM 774 C C . ASN A 1 95 ? -1.045 -2.776 -10.361 1.00 88.56 95 ASN A C 1
ATOM 776 O O . ASN A 1 95 ? -0.329 -2.923 -9.367 1.00 88.56 95 ASN A O 1
ATOM 780 N N . LEU A 1 96 ? -2.149 -2.031 -10.352 1.00 91.44 96 LEU A N 1
ATOM 781 C CA . LEU A 1 96 ? -2.590 -1.292 -9.175 1.00 91.44 96 LEU A CA 1
ATOM 782 C C . LEU A 1 96 ? -2.775 -2.206 -7.958 1.00 91.44 96 LEU A C 1
ATOM 784 O O . LEU A 1 96 ? -2.310 -1.878 -6.874 1.00 91.44 96 LEU A O 1
ATOM 788 N N . PHE A 1 97 ? -3.388 -3.377 -8.146 1.00 90.25 97 PHE A N 1
ATOM 789 C CA . PHE A 1 97 ? -3.619 -4.331 -7.060 1.00 90.25 97 PHE A CA 1
ATOM 790 C C . PHE A 1 97 ? -2.312 -4.851 -6.441 1.00 90.25 97 PHE A C 1
ATOM 792 O O . PHE A 1 97 ? -2.173 -4.867 -5.222 1.00 90.25 97 PHE A O 1
ATOM 799 N N . GLU A 1 98 ? -1.335 -5.212 -7.275 1.00 90.44 98 GLU A N 1
ATOM 800 C CA . GLU A 1 98 ? -0.011 -5.673 -6.829 1.00 90.44 98 GLU A CA 1
ATOM 801 C C . GLU A 1 98 ? 0.763 -4.539 -6.130 1.00 90.44 98 GLU A C 1
ATOM 803 O O . GLU A 1 98 ? 1.418 -4.760 -5.108 1.00 90.44 98 GLU A O 1
ATOM 808 N N . THR A 1 99 ? 0.617 -3.300 -6.619 1.00 91.56 99 THR A N 1
ATOM 809 C CA . THR A 1 99 ? 1.209 -2.104 -5.995 1.00 91.56 99 THR A CA 1
ATOM 810 C C . THR A 1 99 ? 0.593 -1.852 -4.622 1.00 91.56 99 THR A C 1
ATOM 812 O O . THR A 1 99 ? 1.312 -1.663 -3.643 1.00 91.56 99 THR A O 1
ATOM 815 N N . SER A 1 100 ? -0.735 -1.917 -4.513 1.00 92.31 100 SER A N 1
ATOM 816 C CA . SER A 1 100 ? -1.458 -1.802 -3.245 1.00 92.31 100 SER A CA 1
ATOM 817 C C . SER A 1 100 ? -1.084 -2.913 -2.260 1.00 92.31 100 SER A C 1
ATOM 819 O O . SER A 1 100 ? -0.869 -2.629 -1.084 1.00 92.31 100 SER A O 1
ATOM 821 N N . GLN A 1 101 ? -0.945 -4.161 -2.721 1.00 91.81 101 GLN A N 1
ATOM 822 C CA . GLN A 1 101 ? -0.490 -5.276 -1.885 1.00 91.81 101 GLN A CA 1
ATOM 823 C C . GLN A 1 101 ? 0.945 -5.056 -1.394 1.00 91.81 101 GLN A C 1
ATOM 825 O O . GLN A 1 101 ? 1.245 -5.283 -0.223 1.00 91.81 101 GLN A O 1
ATOM 830 N N . SER A 1 102 ? 1.829 -4.580 -2.270 1.00 90.75 102 SER A N 1
ATOM 831 C CA . SER A 1 102 ? 3.212 -4.263 -1.912 1.00 90.75 102 SER A CA 1
ATOM 832 C C . SER A 1 102 ? 3.272 -3.145 -0.868 1.00 90.75 102 SER A C 1
ATOM 834 O O . SER A 1 102 ? 3.986 -3.276 0.121 1.00 90.75 102 SER A O 1
ATOM 836 N N . LEU A 1 103 ? 2.473 -2.085 -1.025 1.00 91.88 103 LEU A N 1
ATOM 837 C CA . LEU A 1 103 ? 2.369 -1.001 -0.043 1.00 91.88 103 LEU A CA 1
ATOM 838 C C . LEU A 1 103 ? 1.789 -1.470 1.295 1.00 91.88 103 LEU A C 1
ATOM 840 O O . LEU A 1 103 ? 2.267 -1.046 2.344 1.00 91.88 103 LEU A O 1
ATOM 844 N N . PHE A 1 104 ? 0.817 -2.383 1.279 1.00 92.12 104 PHE A N 1
ATOM 845 C CA . PHE A 1 104 ? 0.294 -2.991 2.502 1.00 92.12 104 PHE A CA 1
ATOM 846 C C . PHE A 1 104 ? 1.392 -3.723 3.285 1.00 92.12 104 PHE A C 1
ATOM 848 O O . PHE A 1 104 ? 1.518 -3.536 4.492 1.00 92.12 104 PHE A O 1
ATOM 855 N N . TRP A 1 105 ? 2.222 -4.521 2.611 1.00 90.56 105 TRP A N 1
ATOM 856 C CA . TRP A 1 105 ? 3.352 -5.188 3.264 1.00 90.56 105 TRP A CA 1
ATOM 857 C C . TRP A 1 105 ? 4.455 -4.209 3.677 1.00 90.56 105 TRP A C 1
ATOM 859 O O . TRP A 1 105 ? 5.099 -4.406 4.709 1.00 90.56 105 TRP A O 1
ATOM 869 N N . ALA A 1 106 ? 4.628 -3.115 2.932 1.00 90.38 106 ALA A N 1
ATOM 870 C CA . ALA A 1 106 ? 5.527 -2.031 3.314 1.00 90.38 106 ALA A CA 1
ATOM 871 C C . ALA A 1 106 ? 5.129 -1.389 4.650 1.00 90.38 106 ALA A C 1
ATOM 873 O O . ALA A 1 106 ? 6.006 -0.975 5.403 1.00 90.38 106 ALA A O 1
ATOM 874 N N . SER A 1 107 ? 3.837 -1.380 4.997 1.00 88.75 107 SER A N 1
ATOM 875 C CA . SER A 1 107 ? 3.352 -0.857 6.280 1.00 88.75 107 SER A CA 1
ATOM 876 C C . SER A 1 107 ? 3.916 -1.585 7.500 1.00 88.75 107 SER A C 1
ATOM 878 O O . SER A 1 107 ? 3.997 -0.991 8.572 1.00 88.75 107 SER A O 1
ATOM 880 N N . PHE A 1 108 ? 4.325 -2.847 7.336 1.00 87.12 108 PHE A N 1
ATOM 881 C CA . PHE A 1 108 ? 4.974 -3.657 8.372 1.00 87.12 108 PHE A CA 1
ATOM 882 C C . PHE A 1 108 ? 6.508 -3.648 8.274 1.00 87.12 108 PHE A C 1
ATOM 884 O O . PHE A 1 108 ? 7.169 -4.377 9.007 1.00 87.12 108 PHE A O 1
ATOM 891 N N . GLY A 1 109 ? 7.085 -2.858 7.362 1.00 84.62 109 GLY A N 1
ATOM 892 C CA . GLY A 1 109 ? 8.532 -2.796 7.140 1.00 84.62 109 GLY A CA 1
ATOM 893 C C . GLY A 1 109 ? 9.102 -3.941 6.296 1.00 84.62 109 GLY A C 1
ATOM 894 O O . GLY A 1 109 ? 10.308 -4.154 6.302 1.00 84.62 109 GLY A O 1
ATOM 895 N N . LEU A 1 110 ? 8.264 -4.682 5.560 1.00 84.19 110 LEU A N 1
ATOM 896 C CA . LEU A 1 110 ? 8.698 -5.823 4.735 1.00 84.19 110 LEU A CA 1
ATOM 897 C C . LEU A 1 110 ? 9.144 -5.433 3.311 1.00 84.19 110 LEU A C 1
ATOM 899 O O . LEU A 1 110 ? 9.478 -6.306 2.510 1.00 84.19 110 LEU A O 1
ATOM 903 N N . VAL A 1 111 ? 9.130 -4.142 2.967 1.00 84.25 111 VAL A N 1
ATOM 904 C CA . VAL A 1 111 ? 9.541 -3.633 1.649 1.00 84.25 111 VAL A CA 1
ATOM 905 C C . VAL A 1 111 ? 10.710 -2.671 1.810 1.00 84.25 111 VAL A C 1
ATOM 907 O O . VAL A 1 111 ? 10.613 -1.693 2.546 1.00 84.25 111 VAL A O 1
ATOM 910 N N . ASP A 1 112 ? 11.794 -2.954 1.092 1.00 78.81 112 ASP A N 1
ATOM 911 C CA . ASP A 1 112 ? 13.047 -2.201 1.138 1.00 78.81 112 ASP A CA 1
ATOM 912 C C . ASP A 1 112 ? 13.120 -1.108 0.052 1.00 78.81 112 ASP A C 1
ATOM 914 O O . ASP A 1 112 ? 12.494 -1.208 -1.008 1.00 78.81 112 ASP A O 1
ATOM 918 N N . LEU A 1 113 ? 13.940 -0.079 0.288 1.00 80.06 113 LEU A N 1
ATOM 919 C CA . LEU A 1 113 ? 14.183 1.038 -0.631 1.00 80.06 113 LEU A CA 1
ATOM 920 C C . LEU A 1 113 ? 14.850 0.586 -1.941 1.00 80.06 113 LEU A C 1
ATOM 922 O O . LEU A 1 113 ? 14.704 1.251 -2.969 1.00 80.06 113 LEU A O 1
ATOM 926 N N . MET A 1 114 ? 15.531 -0.563 -1.932 1.00 76.94 114 MET A N 1
ATOM 927 C CA . MET A 1 114 ? 16.140 -1.164 -3.125 1.00 76.94 114 MET A CA 1
ATOM 928 C C . MET A 1 114 ? 15.098 -1.584 -4.174 1.00 76.94 114 MET A C 1
ATOM 930 O O . MET A 1 114 ? 15.428 -1.727 -5.349 1.00 76.94 114 MET A O 1
ATOM 934 N N . ALA A 1 115 ? 13.820 -1.716 -3.795 1.00 77.69 115 ALA A N 1
ATOM 935 C CA . ALA A 1 115 ? 12.734 -2.013 -4.729 1.00 77.69 115 ALA A CA 1
ATOM 936 C C . ALA A 1 115 ? 12.467 -0.882 -5.744 1.00 77.69 115 ALA A C 1
ATOM 938 O O . ALA A 1 115 ? 11.793 -1.117 -6.744 1.00 77.69 115 ALA A O 1
ATOM 939 N N . PHE A 1 116 ? 12.990 0.328 -5.508 1.00 81.06 116 PHE A N 1
ATOM 940 C CA . PHE A 1 116 ? 12.836 1.486 -6.398 1.00 81.06 116 PHE A CA 1
ATOM 941 C C . PHE A 1 116 ? 13.995 1.659 -7.393 1.00 81.06 116 PHE A C 1
ATOM 943 O O . PHE A 1 116 ? 13.968 2.577 -8.218 1.00 81.06 116 PHE A O 1
ATOM 950 N N . GLU A 1 117 ? 15.009 0.790 -7.351 1.00 78.81 117 GLU A N 1
ATOM 951 C CA . GLU A 1 117 ? 16.113 0.780 -8.316 1.00 78.81 117 GLU A CA 1
ATOM 952 C C . GLU A 1 117 ? 15.729 0.004 -9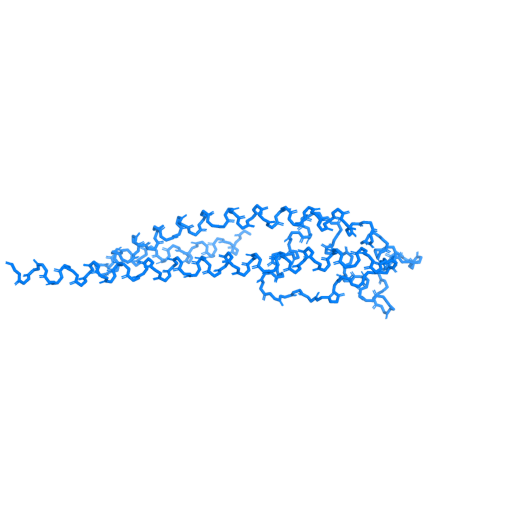.583 1.00 78.81 117 GLU A C 1
ATOM 954 O O . GLU A 1 117 ? 16.195 -1.104 -9.829 1.00 78.81 117 GLU A O 1
ATOM 959 N N . LEU A 1 118 ? 14.844 0.596 -10.392 1.00 79.69 118 LEU A N 1
ATOM 960 C CA . LEU A 1 118 ? 14.440 0.043 -11.687 1.00 79.69 118 LEU A CA 1
ATOM 961 C C . LEU A 1 118 ? 15.395 0.502 -12.792 1.00 79.69 118 LEU A C 1
ATOM 963 O O . LEU A 1 118 ? 15.909 1.625 -12.779 1.00 79.69 118 LEU A O 1
ATOM 967 N N . ALA A 1 119 ? 15.612 -0.333 -13.801 1.00 71.12 119 ALA A N 1
ATOM 968 C CA . ALA A 1 119 ? 16.531 0.008 -14.861 1.00 71.12 119 ALA A CA 1
ATOM 969 C C . ALA A 1 119 ? 15.945 1.049 -15.822 1.00 71.12 119 ALA A C 1
ATOM 971 O O . ALA A 1 119 ? 14.807 0.968 -16.283 1.00 71.12 119 ALA A O 1
ATOM 972 N N . GLY A 1 120 ? 16.773 2.038 -16.156 1.00 68.88 120 GLY A N 1
ATOM 973 C CA . GLY A 1 120 ? 16.372 3.176 -16.982 1.00 68.88 120 GLY A CA 1
ATOM 974 C C . GLY A 1 120 ? 15.682 4.299 -16.205 1.00 68.88 120 GLY A C 1
ATOM 975 O O . GLY A 1 120 ? 15.323 5.306 -16.816 1.00 68.88 120 GLY A O 1
ATOM 976 N N . ILE A 1 121 ? 15.523 4.177 -14.879 1.00 80.75 121 ILE A N 1
ATOM 977 C CA . ILE A 1 121 ? 14.950 5.252 -14.069 1.00 80.75 121 ILE A CA 1
ATOM 978 C C . ILE A 1 121 ? 15.896 6.457 -14.018 1.00 80.75 121 ILE A C 1
ATOM 980 O O . ILE A 1 121 ? 17.081 6.350 -13.695 1.00 80.75 121 ILE A O 1
ATOM 984 N N . LYS A 1 122 ? 15.367 7.640 -14.337 1.00 84.75 122 LYS A N 1
ATOM 985 C CA . LYS A 1 122 ? 16.102 8.897 -14.166 1.00 84.75 122 LYS A CA 1
ATOM 986 C C . LYS A 1 122 ? 16.126 9.286 -12.689 1.00 84.75 122 LYS A C 1
ATOM 988 O O . LYS A 1 122 ? 15.156 9.048 -11.970 1.00 84.75 122 LYS A O 1
ATOM 993 N N . SER A 1 123 ? 17.188 9.978 -12.268 1.00 85.75 123 SER A N 1
ATOM 994 C CA . SER A 1 123 ? 17.339 10.480 -10.890 1.00 85.75 123 SER A CA 1
ATOM 995 C C . SER A 1 123 ? 16.108 11.271 -10.412 1.00 85.75 123 SER A C 1
ATOM 997 O O . SER A 1 123 ? 15.634 11.071 -9.298 1.00 85.75 123 SER A O 1
ATOM 999 N N . PHE A 1 124 ? 15.502 12.072 -11.298 1.00 87.50 124 PHE A N 1
ATOM 1000 C CA . PHE A 1 124 ? 14.280 12.824 -10.998 1.00 87.50 124 PHE A CA 1
ATOM 1001 C C . PHE A 1 124 ? 13.080 11.926 -10.652 1.00 87.50 124 PHE A C 1
ATOM 1003 O O . PHE A 1 124 ? 12.455 12.104 -9.612 1.00 87.50 124 PHE A O 1
ATOM 1010 N N . THR A 1 125 ? 12.760 10.933 -11.489 1.00 88.81 125 THR A N 1
ATOM 1011 C CA . THR A 1 125 ? 11.640 10.009 -11.234 1.00 88.81 125 THR A CA 1
ATOM 1012 C C . THR A 1 125 ? 11.894 9.174 -9.981 1.00 88.81 125 THR A C 1
ATOM 1014 O O . THR A 1 125 ? 10.983 8.990 -9.178 1.00 88.81 125 THR A O 1
ATOM 1017 N N . ARG A 1 126 ? 13.140 8.724 -9.774 1.00 88.44 126 ARG A N 1
ATOM 1018 C CA . ARG A 1 126 ? 13.541 7.996 -8.563 1.00 88.44 126 ARG A CA 1
ATOM 1019 C C . ARG A 1 126 ? 13.303 8.834 -7.307 1.00 88.44 126 ARG A C 1
ATOM 1021 O O . ARG A 1 126 ? 12.753 8.321 -6.339 1.00 88.44 126 ARG A O 1
ATOM 1028 N N . PHE A 1 127 ? 13.678 10.112 -7.333 1.00 90.31 127 PHE A N 1
ATOM 1029 C CA . PHE A 1 127 ? 13.454 11.023 -6.214 1.00 90.31 127 PHE A CA 1
ATOM 1030 C C . PHE A 1 127 ? 11.966 11.138 -5.863 1.00 90.31 127 PHE A C 1
ATOM 1032 O O . PHE A 1 127 ? 11.600 10.966 -4.704 1.00 90.31 127 PHE A O 1
ATOM 1039 N N . TRP A 1 128 ? 11.095 11.342 -6.856 1.00 91.62 128 TRP A N 1
ATOM 1040 C CA . TRP A 1 128 ? 9.649 11.415 -6.622 1.00 91.62 128 TRP A CA 1
ATOM 1041 C C . TRP A 1 128 ? 9.050 10.094 -6.136 1.00 91.62 128 TRP A C 1
ATOM 1043 O O . TRP A 1 128 ? 8.216 10.113 -5.235 1.00 91.62 128 TRP A O 1
ATOM 1053 N N . ALA A 1 129 ? 9.502 8.951 -6.659 1.00 91.25 129 ALA A N 1
ATOM 1054 C CA . ALA A 1 129 ? 9.055 7.640 -6.188 1.00 91.25 129 ALA A CA 1
ATOM 1055 C C . ALA A 1 129 ? 9.418 7.414 -4.710 1.00 91.25 129 ALA A C 1
ATOM 1057 O O . ALA A 1 129 ? 8.561 7.030 -3.913 1.00 91.25 129 ALA A O 1
ATOM 1058 N N . LEU A 1 130 ? 10.661 7.729 -4.328 1.00 90.69 130 LEU A N 1
ATOM 1059 C CA . LEU A 1 130 ? 11.121 7.649 -2.940 1.00 90.69 130 LEU A CA 1
ATOM 1060 C C . LEU A 1 130 ? 10.388 8.642 -2.031 1.00 90.69 130 LEU A C 1
ATOM 1062 O O . LEU A 1 130 ? 10.041 8.292 -0.908 1.00 90.69 130 LEU A O 1
ATOM 1066 N N . LEU A 1 131 ? 10.103 9.856 -2.509 1.00 92.62 131 LEU A N 1
ATOM 1067 C CA . LEU A 1 131 ? 9.355 10.864 -1.756 1.00 92.62 131 LEU A CA 1
ATOM 1068 C C . LEU A 1 131 ? 7.896 10.440 -1.522 1.00 92.62 131 LEU A C 1
ATOM 1070 O O . LEU A 1 131 ? 7.381 10.579 -0.411 1.00 92.62 131 LEU A O 1
ATOM 1074 N N . MET A 1 132 ? 7.229 9.877 -2.533 1.00 92.56 132 MET A N 1
ATOM 1075 C CA . MET A 1 132 ? 5.871 9.332 -2.404 1.00 92.56 132 MET A CA 1
ATOM 1076 C C . MET A 1 132 ? 5.831 8.124 -1.461 1.00 92.56 132 MET A C 1
ATOM 1078 O O . MET A 1 132 ? 4.942 8.033 -0.619 1.00 92.56 132 MET A O 1
ATOM 1082 N N . PHE A 1 133 ? 6.813 7.224 -1.544 1.00 92.44 133 PHE A N 1
ATOM 1083 C CA . PHE A 1 133 ? 6.916 6.083 -0.633 1.00 92.44 133 PHE A CA 1
ATOM 1084 C C . PHE A 1 133 ? 7.265 6.492 0.809 1.00 92.44 133 PHE A C 1
ATOM 1086 O O . PHE A 1 133 ? 6.695 5.968 1.767 1.00 92.44 133 PHE A O 1
ATOM 1093 N N . GLY A 1 134 ? 8.168 7.458 0.984 1.00 92.75 134 GLY A N 1
ATOM 1094 C CA . GLY A 1 134 ? 8.538 7.987 2.296 1.00 92.75 134 GLY A CA 1
ATOM 1095 C C . GLY A 1 134 ? 7.372 8.704 2.974 1.00 92.75 134 GLY A C 1
ATOM 1096 O O . GLY A 1 134 ? 7.066 8.425 4.132 1.00 92.75 134 GLY A O 1
ATOM 1097 N N . SER A 1 135 ? 6.662 9.567 2.241 1.00 94.25 135 SER A N 1
ATOM 1098 C CA . SER A 1 135 ? 5.458 10.235 2.757 1.00 94.25 135 SER A CA 1
ATOM 1099 C C . SER A 1 135 ? 4.340 9.243 3.092 1.00 94.25 135 SER A C 1
ATOM 1101 O O . SER A 1 135 ? 3.749 9.354 4.166 1.00 94.25 135 SER A O 1
ATOM 1103 N N . TYR A 1 136 ? 4.114 8.223 2.254 1.00 94.50 136 TYR A N 1
ATOM 1104 C CA . TYR A 1 136 ? 3.217 7.109 2.574 1.00 94.50 136 TYR A CA 1
ATOM 1105 C C . TYR A 1 136 ? 3.598 6.429 3.895 1.00 94.50 136 TYR A C 1
ATOM 1107 O O . TYR A 1 136 ? 2.739 6.226 4.749 1.00 94.50 136 TYR A O 1
ATOM 1115 N N . SER A 1 137 ? 4.881 6.121 4.090 1.00 92.25 137 SER A N 1
ATOM 1116 C CA . SER A 1 137 ? 5.366 5.416 5.282 1.00 92.25 137 SER A CA 1
ATOM 1117 C C . SER A 1 137 ? 5.146 6.233 6.559 1.00 92.25 137 SER A C 1
ATOM 1119 O O . SER A 1 137 ? 4.689 5.692 7.564 1.00 92.25 137 SER A O 1
ATOM 1121 N N . VAL A 1 138 ? 5.392 7.548 6.511 1.00 93.25 138 VAL A N 1
ATOM 1122 C CA . VAL A 1 138 ? 5.122 8.467 7.631 1.00 93.25 138 VAL A CA 1
ATOM 1123 C C . VAL A 1 138 ? 3.627 8.520 7.951 1.00 93.25 138 VAL A C 1
ATOM 1125 O O . VAL A 1 138 ? 3.245 8.354 9.109 1.00 93.25 138 VAL A O 1
ATOM 1128 N N . ILE A 1 139 ? 2.771 8.703 6.940 1.00 92.75 139 ILE A N 1
ATOM 1129 C CA . ILE A 1 139 ? 1.313 8.748 7.132 1.00 92.75 139 ILE A CA 1
ATOM 1130 C C . ILE A 1 139 ? 0.805 7.414 7.688 1.00 92.75 139 ILE A C 1
ATOM 1132 O O . ILE A 1 139 ? 0.018 7.405 8.633 1.00 92.75 139 ILE A O 1
ATOM 1136 N N . ASN A 1 140 ? 1.280 6.290 7.148 1.00 90.31 140 ASN A N 1
ATOM 1137 C CA . ASN A 1 140 ? 0.934 4.957 7.624 1.00 90.31 140 ASN A CA 1
ATOM 1138 C C . ASN A 1 140 ? 1.293 4.778 9.107 1.00 90.31 140 ASN A C 1
ATOM 1140 O O . ASN A 1 140 ? 0.439 4.371 9.890 1.00 90.31 140 ASN A O 1
ATOM 1144 N N . ILE A 1 141 ? 2.509 5.150 9.521 1.00 90.88 141 ILE A N 1
ATOM 1145 C CA . ILE A 1 141 ? 2.920 5.071 10.930 1.00 90.88 141 ILE A CA 1
ATOM 1146 C C . ILE A 1 141 ? 2.010 5.931 11.815 1.00 90.88 141 ILE A C 1
ATOM 1148 O O . ILE A 1 141 ? 1.555 5.454 12.851 1.00 90.88 141 ILE A O 1
ATOM 1152 N N . ILE A 1 142 ? 1.686 7.161 11.405 1.00 91.12 142 ILE A N 1
ATOM 1153 C CA . ILE A 1 142 ? 0.776 8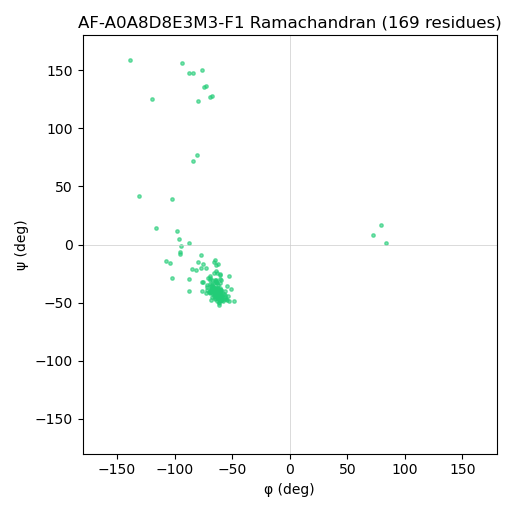.038 12.161 1.00 91.12 142 ILE A CA 1
ATOM 1154 C C . ILE A 1 142 ? -0.604 7.385 12.323 1.00 91.12 142 ILE A C 1
ATOM 1156 O O . ILE A 1 142 ? -1.158 7.378 13.420 1.00 91.12 142 ILE A O 1
ATOM 1160 N N . VAL A 1 143 ? -1.159 6.803 11.257 1.00 88.62 143 VAL A N 1
ATOM 1161 C CA . VAL A 1 143 ? -2.471 6.138 11.296 1.00 88.62 143 VAL A CA 1
ATOM 1162 C C . VAL A 1 143 ? -2.446 4.893 12.189 1.00 88.62 143 VAL A C 1
ATOM 1164 O O . V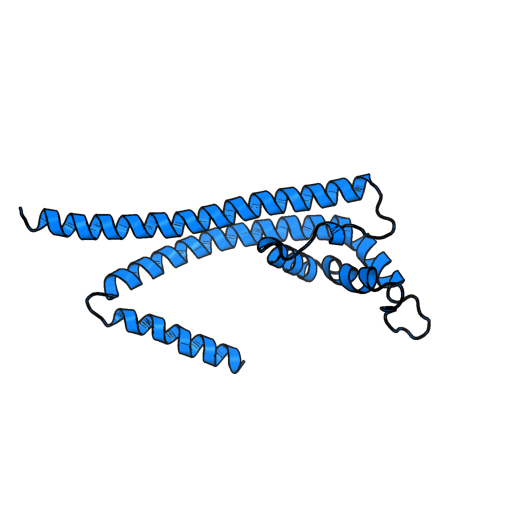AL A 1 143 ? -3.348 4.718 13.010 1.00 88.62 143 VAL A O 1
ATOM 1167 N N . LEU A 1 144 ? -1.406 4.062 12.084 1.00 86.44 144 LEU A N 1
ATOM 1168 C CA . LEU A 1 144 ? -1.240 2.872 12.923 1.00 86.44 144 LEU A CA 1
ATOM 1169 C C . LEU A 1 144 ? -1.077 3.239 14.405 1.00 86.44 144 LEU A C 1
ATOM 1171 O O . LEU A 1 144 ? -1.705 2.620 15.266 1.00 86.44 144 LEU A O 1
ATOM 1175 N N . LEU A 1 145 ? -0.296 4.278 14.711 1.00 87.81 145 LEU A N 1
ATOM 1176 C CA . LEU A 1 145 ? -0.142 4.786 16.076 1.00 87.81 145 LEU A CA 1
ATOM 1177 C C . LEU A 1 145 ? -1.457 5.353 16.619 1.00 87.81 145 LEU A C 1
ATOM 1179 O O . LEU A 1 145 ? -1.819 5.054 17.755 1.00 87.81 145 LEU A O 1
ATOM 1183 N N . ASN A 1 146 ? -2.212 6.102 15.812 1.00 84.06 146 ASN A N 1
ATOM 1184 C CA . ASN A 1 146 ? -3.514 6.636 16.214 1.00 84.06 146 ASN A CA 1
ATOM 1185 C C . ASN A 1 146 ? -4.523 5.519 16.523 1.00 84.06 146 ASN A C 1
ATOM 1187 O O . ASN A 1 146 ? -5.277 5.622 17.490 1.00 84.06 146 ASN A O 1
ATOM 1191 N N . MET A 1 147 ? -4.496 4.421 15.761 1.00 82.88 147 MET A N 1
ATOM 1192 C CA . MET A 1 147 ? -5.302 3.233 16.050 1.00 82.88 147 MET A CA 1
ATOM 1193 C C . MET A 1 147 ? -4.869 2.551 17.361 1.00 82.88 147 MET A C 1
ATOM 1195 O O . MET A 1 147 ? -5.724 2.174 18.164 1.00 82.88 147 MET A O 1
ATOM 1199 N N . LEU A 1 148 ? -3.562 2.429 17.621 1.00 80.81 148 LEU A N 1
ATOM 1200 C CA . LEU A 1 148 ? -3.039 1.849 18.864 1.00 80.81 148 LEU A CA 1
ATOM 1201 C C . LEU A 1 148 ? -3.411 2.693 20.096 1.00 80.81 148 LEU A C 1
ATOM 1203 O O . LEU A 1 148 ? -3.858 2.148 21.107 1.00 80.81 148 LEU A O 1
ATOM 1207 N N . ILE A 1 149 ? -3.285 4.020 20.000 1.00 83.06 149 ILE A N 1
ATOM 1208 C CA . ILE A 1 149 ? -3.672 4.956 21.066 1.00 83.06 149 ILE A CA 1
ATOM 1209 C C . ILE A 1 149 ? -5.176 4.866 21.332 1.00 83.06 149 ILE A C 1
ATOM 1211 O O . ILE A 1 149 ? -5.580 4.839 22.493 1.00 83.06 149 ILE A O 1
ATOM 1215 N N . ALA A 1 150 ? -6.005 4.761 20.289 1.00 73.81 150 ALA A N 1
ATOM 1216 C CA . ALA A 1 150 ? -7.448 4.597 20.445 1.00 73.81 150 ALA A CA 1
ATOM 1217 C C . ALA A 1 150 ? -7.808 3.311 21.215 1.00 73.81 150 ALA A C 1
ATOM 1219 O O . ALA A 1 150 ? -8.651 3.354 22.114 1.00 73.81 150 ALA A O 1
ATOM 1220 N N . MET A 1 151 ? -7.132 2.188 20.936 1.00 75.44 151 MET A N 1
ATOM 1221 C CA . MET A 1 151 ? -7.336 0.936 21.682 1.00 75.44 151 MET A CA 1
ATOM 1222 C C . MET A 1 151 ? -6.922 1.055 23.156 1.00 75.44 151 MET A C 1
ATOM 1224 O O . MET A 1 151 ? -7.647 0.606 24.051 1.00 75.44 151 MET A O 1
ATOM 1228 N N . MET A 1 152 ? -5.783 1.698 23.426 1.00 74.31 152 MET A N 1
ATOM 1229 C CA . MET A 1 152 ? -5.296 1.903 24.792 1.00 74.31 152 MET A CA 1
ATOM 1230 C C . MET A 1 152 ? -6.198 2.870 25.573 1.00 74.31 152 MET A C 1
ATOM 1232 O O . MET A 1 152 ? -6.627 2.555 26.680 1.00 74.31 152 MET A O 1
ATOM 1236 N N . SER A 1 153 ? -6.556 4.017 24.988 1.00 72.12 153 SER A N 1
ATOM 1237 C CA . SER A 1 153 ? -7.373 5.062 25.624 1.00 72.12 153 SER A CA 1
ATOM 1238 C C . SER A 1 153 ? -8.763 4.564 26.022 1.00 72.12 153 SER A C 1
ATOM 1240 O O . SER A 1 153 ? -9.221 4.827 27.135 1.00 72.12 153 SER A O 1
ATOM 1242 N N . ASN A 1 154 ? -9.409 3.780 25.157 1.00 63.78 154 ASN A N 1
ATOM 1243 C CA . ASN A 1 154 ? -10.735 3.246 25.444 1.00 63.78 154 ASN A CA 1
ATOM 1244 C C . ASN A 1 154 ? -10.670 2.192 26.572 1.00 63.78 154 ASN A C 1
ATOM 1246 O O . ASN A 1 154 ? -11.537 2.167 27.442 1.00 63.78 154 ASN A O 1
ATOM 1250 N N . SER A 1 155 ? -9.579 1.414 26.647 1.00 61.22 155 SER A N 1
ATOM 1251 C CA . SER A 1 155 ? -9.331 0.461 27.742 1.00 61.22 155 SER A CA 1
ATOM 1252 C C . SER A 1 155 ? -9.197 1.169 29.096 1.00 61.22 155 SER A C 1
ATOM 1254 O O . SER A 1 155 ? -9.758 0.707 30.090 1.00 61.22 155 SER A O 1
ATOM 1256 N N . TYR A 1 156 ? -8.534 2.330 29.138 1.00 58.03 156 TYR A N 1
ATOM 1257 C CA . TYR A 1 156 ? -8.404 3.129 30.362 1.00 58.03 156 TYR A CA 1
ATOM 1258 C C . TYR A 1 156 ? -9.743 3.700 30.864 1.00 58.03 156 TYR A C 1
ATOM 1260 O O . TYR A 1 156 ? -9.944 3.782 32.077 1.00 58.03 156 TYR A O 1
ATOM 1268 N N . GLN A 1 157 ? -10.685 4.041 29.975 1.00 56.03 157 GLN A N 1
ATOM 1269 C CA . GLN A 1 157 ? -11.997 4.563 30.389 1.00 56.03 157 GLN A CA 1
ATOM 1270 C C . GLN A 1 157 ? -12.905 3.507 31.041 1.00 56.03 157 GLN A C 1
ATOM 1272 O O . GLN A 1 157 ? -13.712 3.831 31.903 1.00 56.03 157 GLN A O 1
ATOM 1277 N N . ILE A 1 158 ? -12.774 2.225 30.701 1.00 56.75 158 ILE A N 1
ATOM 1278 C CA . ILE A 1 158 ? -13.602 1.165 31.320 1.00 56.75 158 ILE A CA 1
ATOM 1279 C C . ILE A 1 158 ? -13.124 0.832 32.732 1.00 56.75 158 ILE A C 1
ATOM 1281 O O . ILE A 1 158 ? -13.926 0.513 33.615 1.00 56.75 158 ILE A O 1
ATOM 1285 N N . ILE A 1 159 ? -11.814 0.945 32.955 1.00 52.66 159 ILE A N 1
ATOM 1286 C CA . ILE A 1 159 ? -11.210 0.769 34.274 1.00 52.66 159 ILE A CA 1
ATOM 1287 C C . ILE A 1 159 ? -11.606 1.941 35.184 1.00 52.66 159 ILE A C 1
ATOM 1289 O O . ILE A 1 159 ? -11.950 1.710 36.342 1.00 52.66 159 ILE A O 1
ATOM 1293 N N . SER A 1 160 ? -11.652 3.180 34.672 1.00 55.03 160 SER A N 1
ATOM 1294 C CA . SER A 1 160 ? -12.103 4.331 35.468 1.00 55.03 160 SER A CA 1
ATOM 1295 C C . SER A 1 160 ? -13.586 4.248 35.838 1.00 55.03 160 SER A C 1
ATOM 1297 O O . SER A 1 160 ? -13.941 4.575 36.968 1.00 55.03 160 SER A O 1
ATOM 1299 N N . VAL A 1 161 ? -14.444 3.735 34.948 1.00 54.97 161 VAL A N 1
ATOM 1300 C CA . VAL A 1 161 ? -15.862 3.500 35.264 1.00 54.97 161 VAL A CA 1
ATOM 1301 C C . VAL A 1 161 ? -16.003 2.389 36.310 1.00 54.97 161 VAL A C 1
ATOM 1303 O O . VAL A 1 161 ? -16.695 2.590 37.301 1.00 54.97 161 VAL A O 1
ATOM 1306 N N . SER A 1 162 ? -15.287 1.267 36.182 1.00 50.72 162 SER A N 1
ATOM 1307 C CA . SER A 1 162 ? -15.342 0.178 37.179 1.00 50.72 162 SER A CA 1
ATOM 1308 C C . SER A 1 162 ? -14.812 0.600 38.561 1.00 50.72 162 SER A C 1
ATOM 1310 O O . SER A 1 162 ? -15.341 0.167 39.581 1.00 50.72 162 SER A O 1
ATOM 1312 N N . CYS A 1 163 ? -13.825 1.501 38.615 1.00 51.47 163 CYS A N 1
ATOM 1313 C CA . CYS A 1 163 ? -13.334 2.095 39.865 1.00 51.47 163 CYS A CA 1
ATOM 1314 C C . CYS A 1 163 ? -14.301 3.169 40.427 1.00 51.47 163 CYS A C 1
ATOM 1316 O O . CYS A 1 163 ? -14.471 3.305 41.640 1.00 51.47 163 CYS A O 1
ATOM 1318 N N . GLY A 1 164 ? -15.010 3.895 39.554 1.00 50.00 164 GLY A N 1
ATOM 1319 C CA . GLY A 1 164 ? -16.054 4.856 39.928 1.00 50.00 164 GLY A CA 1
ATOM 1320 C C . GLY A 1 164 ? -17.298 4.204 40.543 1.00 50.00 164 GLY A C 1
ATOM 1321 O O . GLY A 1 164 ? -17.867 4.738 41.491 1.00 50.00 164 GLY A O 1
ATOM 1322 N N . TRP A 1 165 ? -17.682 3.011 40.077 1.00 47.84 165 TRP A N 1
ATOM 1323 C CA . TRP A 1 165 ? -18.769 2.237 40.693 1.00 47.84 165 TRP A CA 1
ATOM 1324 C C . TRP A 1 165 ? -18.398 1.690 42.080 1.00 47.84 165 TRP A C 1
ATOM 1326 O O . TRP A 1 165 ? -19.284 1.549 42.915 1.00 47.84 165 TRP A O 1
ATOM 1336 N N . CYS A 1 166 ? -17.110 1.459 42.370 1.00 48.12 166 CYS A N 1
ATOM 1337 C CA . CYS A 1 166 ? -16.665 1.082 43.717 1.00 48.12 166 CYS A CA 1
ATOM 1338 C C . CYS A 1 166 ? -16.753 2.263 44.702 1.00 48.12 166 CYS A C 1
ATOM 1340 O O . CYS A 1 166 ? -17.212 2.089 45.823 1.00 48.12 166 CYS A O 1
ATOM 1342 N N . SER A 1 167 ? -16.409 3.482 44.268 1.00 47.03 167 SER A N 1
ATOM 1343 C CA . SER A 1 167 ? -16.482 4.685 45.121 1.00 47.03 167 SER A CA 1
ATOM 1344 C C . SER A 1 167 ? -17.890 5.280 45.271 1.00 47.03 167 SER A C 1
ATOM 1346 O O . SER A 1 167 ? -18.121 6.091 46.168 1.00 47.03 167 SER A O 1
ATOM 1348 N N . SER A 1 168 ? -18.840 4.885 44.417 1.00 48.66 168 SER A N 1
ATOM 1349 C CA . SER A 1 168 ? -20.246 5.299 44.518 1.00 48.66 168 SER A CA 1
ATOM 1350 C C . SER A 1 168 ? -21.139 4.295 45.260 1.00 48.66 168 SER A C 1
ATOM 1352 O O . SER A 1 168 ? -22.300 4.614 45.488 1.00 48.66 168 SER A O 1
ATOM 1354 N N . LEU A 1 169 ? -20.619 3.114 45.625 1.00 46.75 169 LEU A N 1
ATOM 1355 C CA . LEU A 1 169 ? -21.289 2.141 46.505 1.00 46.75 169 LEU A CA 1
ATOM 1356 C C . LEU A 1 169 ? -20.869 2.275 47.985 1.00 46.75 169 LEU A C 1
ATOM 1358 O O . LEU A 1 169 ? -21.472 1.640 48.844 1.00 46.75 169 LEU A O 1
ATOM 1362 N N . GLU A 1 170 ? -19.855 3.097 48.282 1.00 43.66 170 GLU A N 1
ATOM 1363 C CA . GLU A 1 170 ? -19.416 3.455 49.645 1.00 43.66 170 GLU A CA 1
ATOM 1364 C C . GLU A 1 170 ? -19.975 4.816 50.129 1.00 43.66 170 GLU A C 1
ATOM 1366 O O . GLU A 1 170 ? -19.544 5.341 51.156 1.00 43.66 170 GLU A O 1
ATOM 1371 N N . ARG A 1 171 ? -20.948 5.393 49.409 1.00 40.22 171 ARG A N 1
ATOM 1372 C CA . ARG A 1 171 ? -21.752 6.557 49.824 1.00 40.22 171 ARG A CA 1
ATOM 1373 C C . ARG A 1 171 ? -23.235 6.240 49.712 1.00 40.22 171 ARG A C 1
ATOM 1375 O O . ARG A 1 171 ? -23.988 6.792 50.541 1.00 40.22 171 ARG A O 1
#

Radius of gyration: 23.66 Å; Cα contacts (8 Å, |Δi|>4): 123; chains: 1; bounding box: 43×38×77 Å

Organism: Culex pipiens (NCBI:txid7175)

pLDDT: mean 81.04, std 12.55, range [40.22, 94.88]

Sequence (171 aa):
AFAAGMIFSFLKLVHIFSINPHLGPLQVSLGRMIIDIIKFFFIYTLVLFAFGCGLNQLLWYYAVLEKNKCYHLPSGLPDFENFEKSCAIWRRFANLFETSQSLFWASFGLVDLMAFELAGIKSFTRFWALLMFGSYSVINIIVLLNMLIAMMSNSYQIISVSCGWCSSLER

Solvent-accessible surface area (backbone atoms only — not comparable to full-atom values): 9385 Å² total; per-residue (Å²): 109,71,70,57,51,52,53,56,57,57,56,54,55,64,59,55,48,46,74,41,87,86,37,30,68,57,48,59,50,53,56,55,50,50,56,55,48,51,57,53,50,51,55,50,51,52,51,46,48,54,54,16,49,54,49,22,71,72,39,28,69,44,16,52,52,25,42,50,63,10,46,63,46,94,85,69,48,72,40,57,88,85,31,41,66,37,57,66,42,18,59,41,28,63,39,54,68,40,21,33,53,46,51,56,43,35,74,76,66,76,56,63,79,73,73,66,74,52,74,88,65,49,72,68,59,45,50,52,52,51,49,53,51,50,53,49,52,54,53,49,51,54,53,54,49,52,51,52,48,53,56,52,54,56,55,54,54,55,53,52,50,60,53,48,55,57,65,62,71,79,109